Protein AF-A0A6V7M1U0-F1 (afdb_monomer_lite)

Radius of gyration: 15.17 Å; chains: 1; bounding box: 36×34×39 Å

Secondary struct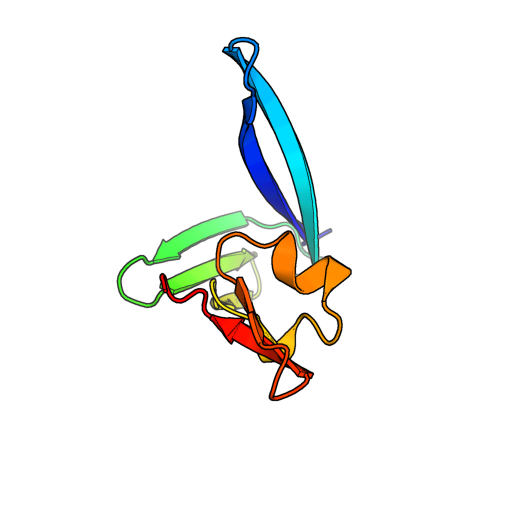ure (DSSP, 8-state):
--EEEEEEEEE-TTS-EEEEEEEEEE-STTS---EEEEETTTTEEEEE-SS-EEEEES--HHHH--SHHHHTTSTTEEEETTTTEEEE----

Organism: NCBI:txid1563983

Structure (mmCIF, N/CA/C/O backbone):
data_AF-A0A6V7M1U0-F1
#
_entry.id   AF-A0A6V7M1U0-F1
#
loop_
_atom_site.group_PDB
_atom_site.id
_atom_site.type_symbol
_a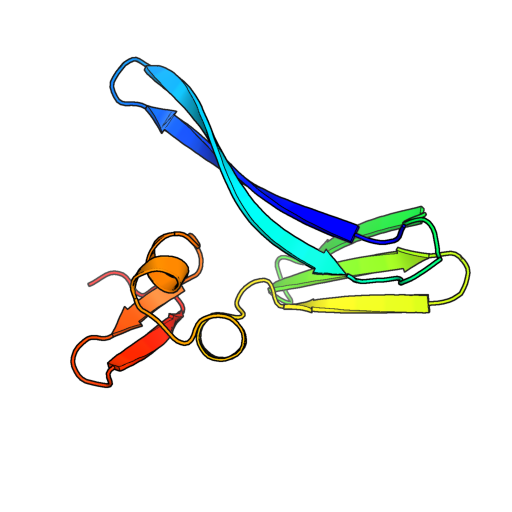tom_site.label_atom_id
_atom_site.label_alt_id
_atom_site.label_comp_id
_atom_site.label_asym_id
_atom_site.label_entity_id
_atom_site.label_seq_id
_atom_site.pdbx_PDB_ins_code
_atom_site.Cartn_x
_atom_site.Cartn_y
_atom_site.Cartn_z
_atom_site.occupancy
_atom_site.B_iso_or_equiv
_atom_site.auth_seq_id
_atom_site.auth_comp_id
_atom_site.auth_asym_id
_atom_site.auth_atom_id
_atom_site.pdbx_PDB_model_num
ATOM 1 N N . ASP A 1 1 ? -14.162 6.841 8.465 1.00 86.81 1 ASP A N 1
ATOM 2 C CA . ASP A 1 1 ? -14.608 5.927 7.389 1.00 86.81 1 ASP A CA 1
ATOM 3 C C . ASP A 1 1 ? -13.665 4.738 7.192 1.00 86.81 1 ASP A C 1
ATOM 5 O O . ASP A 1 1 ? -14.058 3.814 6.501 1.00 86.81 1 ASP A O 1
ATOM 9 N N . GLY A 1 2 ? -12.481 4.712 7.817 1.00 95.69 2 GLY A N 1
ATOM 10 C CA . GLY A 1 2 ? -11.661 3.499 7.890 1.00 95.69 2 GLY A CA 1
ATOM 11 C C . GLY A 1 2 ? -10.734 3.277 6.703 1.00 95.69 2 GLY A C 1
ATOM 12 O O . GLY A 1 2 ? -10.301 2.148 6.465 1.00 95.69 2 GLY A O 1
ATOM 13 N N . ARG A 1 3 ? -10.446 4.343 5.944 1.00 97.56 3 ARG A N 1
ATOM 14 C CA . ARG A 1 3 ? -9.658 4.276 4.713 1.00 97.56 3 ARG A CA 1
ATOM 15 C C . ARG A 1 3 ? -8.203 4.695 4.918 1.00 97.56 3 ARG A C 1
ATOM 17 O O . ARG A 1 3 ? -7.930 5.724 5.531 1.00 97.56 3 ARG A O 1
ATOM 24 N N . VAL A 1 4 ? -7.274 3.946 4.329 1.00 97.56 4 VAL A N 1
ATOM 25 C CA . VAL A 1 4 ? -5.842 4.281 4.265 1.00 97.56 4 VAL A CA 1
ATOM 26 C C . VAL A 1 4 ? -5.495 4.744 2.854 1.00 97.56 4 VAL A C 1
ATOM 28 O O . VAL A 1 4 ? -5.716 4.017 1.890 1.00 97.56 4 VAL A O 1
ATOM 31 N N . HIS A 1 5 ? -4.925 5.942 2.735 1.00 97.50 5 HIS A N 1
ATOM 32 C CA . HIS A 1 5 ? -4.523 6.531 1.458 1.00 97.50 5 HIS A CA 1
ATOM 33 C C . HIS A 1 5 ? -3.021 6.321 1.254 1.00 97.50 5 HIS A C 1
ATOM 35 O O . HIS A 1 5 ? -2.209 6.822 2.031 1.00 97.50 5 HIS A O 1
ATOM 41 N N . LYS A 1 6 ? -2.643 5.569 0.218 1.00 97.00 6 LYS A N 1
ATOM 42 C CA . LYS A 1 6 ? -1.243 5.319 -0.131 1.00 97.00 6 LYS A CA 1
ATOM 43 C C . LYS A 1 6 ? -0.753 6.429 -1.051 1.00 97.00 6 LYS A C 1
ATOM 45 O O . LYS A 1 6 ? -1.160 6.494 -2.207 1.00 97.00 6 LYS A O 1
ATOM 50 N N . VAL A 1 7 ? 0.124 7.286 -0.542 1.00 97.06 7 VAL A N 1
ATOM 51 C CA . VAL A 1 7 ? 0.711 8.411 -1.281 1.00 97.06 7 VAL A CA 1
ATOM 52 C C . VAL A 1 7 ? 2.211 8.184 -1.408 1.00 97.06 7 VAL A C 1
ATOM 54 O O . VAL A 1 7 ? 2.859 7.795 -0.438 1.00 97.06 7 VAL A O 1
ATOM 57 N N . VAL A 1 8 ? 2.762 8.426 -2.596 1.00 96.19 8 VAL A N 1
ATOM 58 C CA . VAL A 1 8 ? 4.214 8.484 -2.804 1.00 96.19 8 VAL A CA 1
ATOM 59 C C . VAL A 1 8 ? 4.632 9.930 -3.023 1.00 96.19 8 VAL A C 1
ATOM 61 O O . VAL A 1 8 ? 3.923 10.695 -3.677 1.00 96.19 8 VAL A O 1
ATOM 64 N N . GLN A 1 9 ? 5.779 10.294 -2.457 1.00 96.44 9 GLN A N 1
ATOM 65 C CA . GLN A 1 9 ? 6.394 11.608 -2.579 1.00 96.44 9 GLN A CA 1
ATOM 66 C C . GLN A 1 9 ? 7.815 11.440 -3.114 1.00 96.44 9 GLN A C 1
ATOM 68 O O . GLN A 1 9 ? 8.537 10.538 -2.688 1.00 96.44 9 GLN A O 1
ATOM 73 N N . TRP A 1 10 ? 8.217 12.305 -4.039 1.00 95.56 10 TRP A N 1
ATOM 74 C CA . TRP A 1 10 ? 9.574 12.344 -4.580 1.00 95.56 10 TRP A CA 1
ATOM 75 C C . TRP A 1 10 ? 10.001 13.785 -4.857 1.00 95.56 10 TRP A C 1
ATOM 77 O O . TRP A 1 10 ? 9.189 14.711 -4.837 1.00 95.56 10 TRP A O 1
ATOM 87 N N . ILE A 1 11 ? 11.298 13.979 -5.083 1.00 96.62 11 ILE A N 1
ATOM 88 C CA . ILE A 1 11 ? 11.860 15.268 -5.488 1.00 96.62 11 ILE A CA 1
ATOM 89 C C . ILE A 1 11 ? 11.985 15.246 -7.012 1.00 96.62 11 ILE A C 1
ATOM 91 O O . ILE A 1 11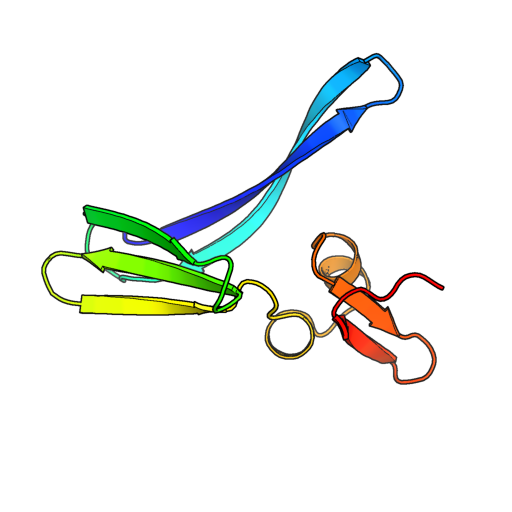 ? 12.616 14.351 -7.572 1.00 96.62 11 ILE A O 1
ATOM 95 N N . GLY A 1 12 ? 11.331 16.195 -7.679 1.00 93.50 12 GLY A N 1
ATOM 96 C CA . GLY A 1 12 ? 11.387 16.356 -9.126 1.00 93.50 12 GLY A CA 1
ATOM 97 C C . GLY A 1 12 ? 12.727 16.920 -9.600 1.00 93.50 12 GLY A C 1
ATOM 98 O O . GLY A 1 12 ? 13.534 17.423 -8.820 1.00 93.50 12 GLY A O 1
ATOM 99 N N . ASN A 1 13 ? 12.950 16.895 -10.914 1.00 93.19 13 ASN A N 1
ATOM 100 C CA . ASN A 1 13 ? 14.202 17.368 -11.523 1.00 93.19 13 ASN A CA 1
ATOM 101 C C . ASN A 1 13 ? 14.476 18.863 -11.286 1.00 93.19 13 ASN A C 1
ATOM 103 O O . ASN A 1 13 ? 15.620 19.301 -11.343 1.00 93.19 13 ASN A O 1
ATOM 107 N N . ASN A 1 14 ? 13.429 19.647 -11.029 1.00 94.06 14 ASN A N 1
ATOM 108 C CA . ASN A 1 14 ? 13.505 21.065 -10.682 1.00 94.06 14 ASN A CA 1
ATOM 109 C C . ASN A 1 14 ? 13.763 21.312 -9.180 1.00 94.06 14 ASN A C 1
ATOM 111 O O . ASN A 1 14 ? 13.786 22.463 -8.755 1.00 94.06 14 ASN A O 1
ATOM 115 N N . GLY A 1 15 ? 13.938 20.256 -8.378 1.00 94.50 15 GLY A N 1
ATOM 116 C CA . GLY A 1 15 ? 14.105 20.338 -6.927 1.00 94.50 15 GLY A CA 1
ATOM 117 C C . GLY A 1 15 ? 12.797 20.494 -6.145 1.00 94.50 15 GLY A C 1
ATOM 118 O O . GLY A 1 15 ? 12.833 20.560 -4.918 1.00 94.50 15 GLY A O 1
ATOM 119 N N . GLU A 1 16 ? 11.641 20.529 -6.812 1.00 96.19 16 GLU A N 1
ATOM 120 C CA . GLU A 1 16 ? 10.345 20.650 -6.144 1.00 96.19 16 GLU A CA 1
ATOM 121 C C . GLU A 1 16 ? 9.842 19.301 -5.633 1.00 96.19 16 GLU A C 1
ATOM 123 O O . GLU A 1 16 ? 10.045 18.255 -6.253 1.00 96.19 16 GLU A O 1
ATOM 128 N N . SER A 1 17 ? 9.124 19.325 -4.511 1.00 96.25 17 SER A N 1
ATOM 129 C CA . SER A 1 17 ? 8.459 18.130 -4.008 1.00 96.25 17 SER A CA 1
ATOM 130 C C . SER A 1 17 ? 7.196 17.831 -4.813 1.00 96.25 17 SER A C 1
ATOM 132 O O . SER A 1 17 ? 6.317 18.679 -4.946 1.00 96.25 17 SER A O 1
ATOM 134 N N . GLN A 1 18 ? 7.106 16.606 -5.320 1.00 96.38 18 GLN A N 1
ATOM 135 C CA . GLN A 1 18 ? 5.965 16.077 -6.057 1.00 96.38 18 GLN A CA 1
ATOM 136 C C . GLN A 1 18 ? 5.325 14.943 -5.257 1.0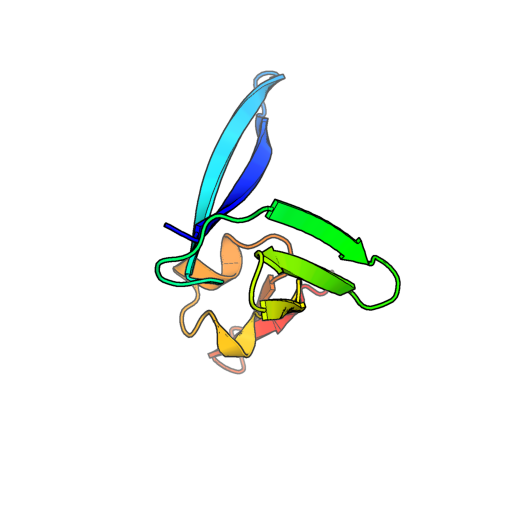0 96.38 18 GLN A C 1
ATOM 138 O O . GLN A 1 18 ? 6.009 14.231 -4.518 1.00 96.38 18 GLN A O 1
ATOM 143 N N . SER A 1 19 ? 4.011 14.766 -5.398 1.00 95.75 19 SER A N 1
ATOM 144 C CA . SER A 1 19 ? 3.300 13.648 -4.777 1.00 95.75 19 SER A CA 1
ATOM 145 C C . SER A 1 19 ? 2.135 13.169 -5.632 1.00 95.75 19 SER A C 1
ATOM 147 O O . SER A 1 19 ? 1.549 13.942 -6.390 1.00 95.75 19 SER A O 1
ATOM 149 N N . ILE A 1 20 ? 1.794 11.888 -5.505 1.00 95.00 20 ILE A N 1
ATOM 150 C CA . ILE A 1 20 ? 0.624 11.296 -6.157 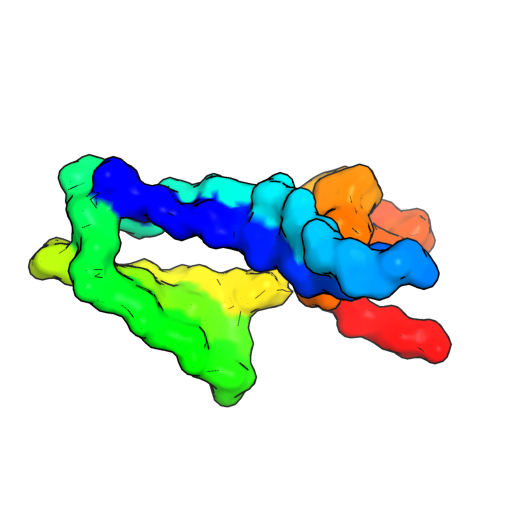1.00 95.00 20 ILE A CA 1
ATOM 151 C C . ILE A 1 20 ? -0.040 10.267 -5.239 1.00 95.00 20 ILE A C 1
ATOM 153 O O . ILE A 1 20 ? 0.630 9.514 -4.526 1.00 95.00 20 ILE A O 1
ATOM 157 N N . LEU A 1 21 ? -1.374 10.236 -5.265 1.00 95.88 21 LEU A N 1
ATOM 158 C CA . LEU A 1 21 ? -2.172 9.189 -4.636 1.00 95.88 21 LEU A CA 1
ATOM 159 C C . LEU A 1 21 ? -2.118 7.923 -5.501 1.00 95.88 21 LEU A C 1
ATOM 161 O O . LEU A 1 21 ? -2.586 7.928 -6.637 1.00 95.88 21 LEU A O 1
ATOM 165 N N . LEU A 1 22 ? -1.567 6.844 -4.952 1.00 94.12 22 LEU A N 1
ATOM 166 C CA . LEU A 1 22 ? -1.426 5.555 -5.631 1.00 94.12 22 LEU A CA 1
ATOM 167 C C . LEU A 1 22 ? -2.647 4.658 -5.436 1.00 94.12 22 LEU A C 1
ATOM 169 O O . LEU A 1 22 ? -3.075 3.963 -6.359 1.00 94.12 22 LEU A O 1
ATOM 173 N N . ASP A 1 23 ? -3.180 4.629 -4.214 1.00 92.94 23 ASP A N 1
ATOM 174 C CA . ASP A 1 23 ? -4.266 3.722 -3.858 1.00 92.94 23 ASP A CA 1
ATOM 175 C C . ASP A 1 23 ? -5.040 4.183 -2.620 1.00 92.94 23 ASP A C 1
ATOM 177 O O . ASP A 1 23 ? -4.545 4.972 -1.811 1.00 92.94 23 ASP A O 1
ATOM 181 N N . VAL A 1 24 ? -6.243 3.637 -2.452 1.00 95.31 24 VAL A N 1
ATOM 182 C CA . VAL A 1 24 ? -7.080 3.821 -1.265 1.00 95.31 24 VAL A CA 1
ATOM 183 C C . VAL A 1 24 ? -7.556 2.453 -0.790 1.00 95.31 24 VAL A C 1
ATOM 185 O O . VAL A 1 24 ? -8.295 1.762 -1.490 1.00 95.31 24 VAL A O 1
ATOM 188 N N . PHE A 1 25 ? -7.137 2.061 0.409 1.00 95.12 25 PHE A N 1
ATOM 189 C CA . PHE A 1 25 ? -7.560 0.819 1.047 1.00 95.12 25 PHE A CA 1
ATOM 190 C C . PHE A 1 25 ? -8.740 1.091 1.967 1.00 95.12 25 PHE A C 1
ATOM 192 O O . PHE A 1 25 ? -8.643 1.952 2.836 1.00 95.12 25 PHE A O 1
ATOM 199 N N . ASP A 1 26 ? -9.826 0.342 1.816 1.00 95.38 26 ASP A N 1
ATOM 200 C CA . ASP A 1 26 ? -10.907 0.304 2.800 1.00 95.38 26 ASP A CA 1
ATOM 201 C C . ASP A 1 26 ? -10.593 -0.781 3.841 1.00 95.38 26 ASP A C 1
ATOM 203 O O . ASP A 1 26 ? -10.657 -1.977 3.549 1.00 95.38 26 ASP A O 1
ATOM 207 N N . VAL A 1 27 ? -10.120 -0.367 5.020 1.00 96.12 27 VAL A N 1
ATOM 208 C CA . VAL A 1 27 ? -9.457 -1.254 5.994 1.00 96.12 27 VAL A CA 1
ATOM 209 C C . VAL A 1 27 ? -10.370 -1.581 7.169 1.00 96.12 27 VAL A C 1
ATOM 211 O O . VAL A 1 27 ? -10.491 -2.744 7.569 1.00 96.12 27 VAL A O 1
ATOM 214 N N . THR A 1 28 ? -11.037 -0.563 7.709 1.00 96.06 28 THR A N 1
ATOM 215 C CA . THR A 1 28 ? -11.971 -0.682 8.836 1.00 96.06 28 THR A CA 1
ATOM 216 C C . THR A 1 28 ? -13.319 -0.050 8.466 1.00 96.06 28 THR A C 1
ATOM 218 O O . THR A 1 28 ? -13.653 1.017 8.977 1.00 96.06 28 THR A O 1
ATOM 221 N N . PRO A 1 29 ? -14.105 -0.663 7.557 1.00 94.31 29 PRO A N 1
ATOM 222 C CA . PRO A 1 29 ? -15.304 -0.029 7.013 1.00 94.31 29 PRO A CA 1
ATOM 223 C C . PRO A 1 29 ? -16.284 0.366 8.120 1.00 94.31 29 PRO A C 1
ATOM 225 O O . PRO A 1 29 ? -16.668 -0.465 8.943 1.00 94.31 29 PRO A O 1
ATOM 228 N N . GLY A 1 30 ? -16.679 1.640 8.142 1.00 93.81 30 GLY A N 1
ATOM 229 C CA . GLY A 1 30 ? -17.591 2.181 9.158 1.00 93.81 30 GLY A CA 1
ATOM 230 C C . GLY A 1 30 ? -16.950 2.480 10.521 1.00 93.81 30 GLY A C 1
ATOM 231 O O . GLY A 1 30 ? -17.629 3.007 11.396 1.00 93.81 30 GLY A O 1
ATOM 232 N N . GLU A 1 31 ? -15.652 2.226 10.694 1.00 95.81 31 GLU A N 1
ATOM 233 C CA . GLU A 1 31 ? -14.915 2.424 11.947 1.00 95.81 31 GLU A CA 1
ATOM 234 C C . GLU A 1 31 ? -13.742 3.406 11.733 1.00 95.81 31 GLU A C 1
ATOM 236 O O . GLU A 1 31 ? -13.020 3.306 10.734 1.00 95.81 31 GLU A O 1
ATOM 241 N N . PRO A 1 32 ? -13.522 4.387 12.628 1.00 97.00 32 PRO A N 1
ATOM 242 C CA . PRO A 1 32 ? -12.331 5.233 12.585 1.00 97.00 32 PRO A CA 1
ATOM 243 C C . PRO A 1 32 ? -11.044 4.420 12.774 1.00 97.00 32 PRO A C 1
ATOM 245 O O . PRO A 1 32 ? -11.007 3.463 13.547 1.00 97.00 32 PRO A O 1
ATOM 248 N N . ILE A 1 33 ? -9.975 4.833 12.090 1.00 97.94 33 ILE A N 1
ATOM 249 C CA . ILE A 1 33 ? -8.631 4.309 12.351 1.00 97.94 33 ILE A CA 1
ATOM 250 C C . ILE A 1 33 ? -8.124 4.966 13.634 1.00 97.94 33 ILE A C 1
ATOM 252 O O . ILE A 1 33 ? -8.083 6.192 13.716 1.00 97.94 33 ILE A O 1
ATOM 256 N N . GLN A 1 34 ? -7.735 4.147 14.605 1.00 98.19 34 GLN A N 1
ATOM 257 C CA . GLN A 1 34 ? -7.261 4.582 15.921 1.00 98.19 34 GLN A CA 1
ATOM 258 C C . GLN A 1 34 ? -5.735 4.519 16.033 1.00 98.19 34 GLN A C 1
ATOM 260 O O . GLN A 1 34 ? -5.126 5.357 16.692 1.00 98.19 34 GLN A O 1
ATOM 265 N N . ALA A 1 35 ? -5.100 3.542 15.378 1.00 98.25 35 ALA A N 1
ATOM 266 C CA . ALA A 1 35 ? -3.647 3.402 15.373 1.00 98.25 35 ALA A CA 1
ATOM 267 C C . ALA A 1 35 ? -3.142 2.728 14.094 1.00 98.25 35 ALA A C 1
ATOM 269 O O . ALA A 1 35 ? -3.856 1.950 13.453 1.00 98.25 35 ALA A O 1
ATOM 270 N N . MET A 1 36 ? -1.892 3.018 13.740 1.00 98.44 36 MET A N 1
ATOM 271 C CA . MET A 1 36 ? -1.185 2.407 12.618 1.00 98.44 36 MET A CA 1
ATOM 272 C C . MET A 1 36 ? 0.274 2.172 13.002 1.00 98.44 36 MET A C 1
ATOM 274 O O . MET A 1 36 ? 0.872 3.027 13.647 1.00 98.44 36 MET A O 1
ATOM 278 N N . GLU A 1 37 ? 0.846 1.048 12.577 1.00 98.44 37 GLU A N 1
ATOM 279 C CA . GLU A 1 37 ? 2.271 0.754 12.752 1.00 98.44 37 GLU A CA 1
ATOM 280 C C . GLU A 1 37 ? 2.820 -0.004 11.542 1.00 98.44 37 GLU A C 1
ATOM 282 O O . GLU A 1 37 ? 2.150 -0.878 10.985 1.00 98.44 37 GLU A O 1
ATOM 287 N N . ILE A 1 38 ? 4.046 0.318 11.133 1.00 98.25 38 ILE A N 1
ATOM 288 C CA . ILE A 1 38 ? 4.710 -0.306 9.989 1.00 98.25 38 ILE A CA 1
ATOM 289 C C . ILE A 1 38 ? 5.846 -1.218 10.460 1.00 98.25 38 ILE A C 1
ATOM 291 O O . ILE A 1 38 ? 6.824 -0.784 11.064 1.00 98.25 38 ILE A O 1
ATOM 295 N N . SER A 1 39 ? 5.763 -2.504 10.123 1.00 98.19 39 SER A N 1
ATOM 296 C CA . SER A 1 39 ? 6.846 -3.454 10.375 1.00 98.19 39 SER A CA 1
ATOM 297 C C . SER A 1 39 ? 7.717 -3.600 9.136 1.00 98.19 39 SER A C 1
ATOM 299 O O . SER A 1 39 ? 7.287 -4.121 8.103 1.00 98.19 39 SER A O 1
ATOM 301 N N . LYS A 1 40 ? 8.978 -3.175 9.256 1.00 96.56 40 LYS A N 1
ATOM 302 C CA . LYS A 1 40 ? 10.003 -3.418 8.231 1.00 96.56 40 LYS A CA 1
ATOM 303 C C . LYS A 1 40 ? 10.362 -4.899 8.129 1.00 96.56 40 LYS A C 1
ATOM 305 O O . LYS A 1 40 ? 10.570 -5.387 7.024 1.00 96.56 40 LYS A O 1
ATOM 310 N N . GLU A 1 41 ? 10.405 -5.599 9.261 1.00 97.56 41 GLU A N 1
ATOM 311 C CA . GLU A 1 41 ? 10.735 -7.026 9.336 1.00 97.56 41 GLU A CA 1
ATOM 312 C C . GLU A 1 41 ? 9.704 -7.877 8.588 1.00 97.56 41 GLU A C 1
ATOM 314 O O . GLU A 1 41 ? 10.065 -8.701 7.750 1.00 97.56 41 GLU A O 1
ATOM 319 N N . HIS A 1 42 ? 8.415 -7.624 8.824 1.00 97.19 42 HIS A N 1
ATOM 320 C CA . HIS A 1 42 ? 7.331 -8.380 8.193 1.00 97.19 42 HIS A CA 1
ATOM 321 C C . HIS A 1 42 ? 6.865 -7.785 6.861 1.00 97.19 42 HIS A C 1
ATOM 323 O O . HIS A 1 42 ? 6.009 -8.370 6.203 1.00 97.19 42 HIS A O 1
ATOM 329 N N . LYS A 1 43 ? 7.407 -6.628 6.456 1.00 96.81 43 LYS A N 1
ATOM 330 C CA . LYS A 1 43 ? 6.971 -5.863 5.276 1.00 96.81 43 LYS A CA 1
ATOM 331 C C . LYS A 1 43 ? 5.453 -5.650 5.263 1.00 96.81 43 LYS A C 1
ATOM 333 O O . LYS A 1 43 ? 4.801 -5.836 4.235 1.00 96.81 43 LYS A O 1
ATOM 338 N N . ALA A 1 44 ? 4.903 -5.251 6.406 1.00 98.00 44 ALA A N 1
ATOM 339 C CA . ALA A 1 44 ? 3.467 -5.125 6.611 1.00 98.00 44 ALA A CA 1
ATOM 340 C C . ALA A 1 44 ? 3.100 -3.834 7.350 1.00 98.00 44 ALA A C 1
ATOM 342 O O . ALA A 1 44 ? 3.852 -3.340 8.190 1.00 98.00 44 ALA A O 1
ATOM 343 N N . LEU A 1 45 ? 1.917 -3.316 7.043 1.00 98.50 45 LEU A N 1
ATOM 344 C CA . LEU A 1 45 ? 1.246 -2.245 7.763 1.00 98.50 45 LEU A CA 1
ATOM 345 C C . LEU A 1 45 ? 0.136 -2.848 8.628 1.00 98.50 45 LEU A C 1
ATOM 347 O O . LEU A 1 45 ? -0.757 -3.526 8.118 1.00 98.50 45 LEU A O 1
ATOM 351 N N . TYR A 1 46 ? 0.170 -2.567 9.924 1.00 98.50 46 TYR A N 1
ATOM 352 C CA . TYR A 1 46 ? -0.884 -2.907 10.870 1.00 98.50 46 TYR A CA 1
ATOM 353 C C . TYR A 1 46 ? -1.760 -1.681 11.100 1.00 98.50 46 TYR A C 1
ATOM 355 O O . TYR A 1 46 ? -1.255 -0.594 11.364 1.00 98.50 46 TYR A O 1
ATOM 363 N N . VAL A 1 47 ? -3.074 -1.851 10.989 1.00 98.50 47 VAL A N 1
ATOM 364 C CA . VAL A 1 47 ? -4.071 -0.787 11.153 1.00 98.50 47 VAL A CA 1
ATOM 365 C C . VAL A 1 47 ? -5.108 -1.260 12.156 1.00 98.50 47 VAL A C 1
ATOM 367 O O . VAL A 1 47 ? -5.679 -2.341 11.992 1.00 98.50 47 VAL A O 1
ATOM 370 N N . ALA A 1 48 ? -5.353 -0.463 13.188 1.00 98.31 48 ALA A N 1
ATOM 371 C CA . ALA A 1 48 ? -6.274 -0.788 14.264 1.00 98.31 48 ALA A CA 1
ATOM 372 C C . ALA A 1 48 ? -7.420 0.222 14.348 1.00 98.31 48 ALA A C 1
ATOM 374 O O . ALA A 1 48 ? -7.246 1.421 14.132 1.00 98.31 48 ALA A O 1
ATOM 375 N N . SER A 1 49 ? -8.582 -0.298 14.712 1.00 97.75 49 SER A N 1
ATOM 376 C CA . SER A 1 49 ? -9.752 0.439 15.190 1.00 97.75 49 SER A CA 1
ATOM 377 C C . SER A 1 49 ? -10.130 -0.097 16.574 1.00 97.75 49 SER A C 1
ATOM 379 O O . SER A 1 49 ? -9.483 -1.019 17.073 1.00 97.75 49 SER A O 1
ATOM 381 N N . ASP A 1 50 ? -11.222 0.399 17.154 1.00 97.19 50 ASP A N 1
ATOM 382 C CA . ASP A 1 50 ? -11.718 -0.087 18.448 1.00 97.19 50 ASP A CA 1
ATOM 383 C C . ASP A 1 50 ? -12.187 -1.557 18.423 1.00 97.19 50 ASP A C 1
ATOM 385 O O . ASP A 1 50 ? -12.225 -2.205 19.466 1.00 97.19 50 ASP A O 1
ATOM 389 N N . HIS A 1 51 ? -12.521 -2.110 17.248 1.00 96.56 51 HIS A N 1
ATOM 390 C CA . HIS A 1 51 ? -13.127 -3.448 17.132 1.00 96.56 51 HIS A CA 1
ATOM 391 C C . HIS A 1 51 ? -12.295 -4.457 16.339 1.00 96.56 51 HIS A C 1
ATOM 393 O O . HIS A 1 51 ? -12.564 -5.659 16.394 1.00 96.56 51 HIS A O 1
ATOM 399 N N . ARG A 1 52 ? -11.305 -4.005 15.561 1.00 95.62 52 ARG A N 1
ATOM 400 C CA . ARG A 1 52 ? -10.494 -4.894 14.720 1.00 95.62 52 ARG A CA 1
ATOM 401 C C . ARG A 1 52 ? -9.092 -4.367 14.473 1.00 95.62 52 ARG A C 1
ATOM 403 O O . ARG A 1 52 ? -8.865 -3.159 14.426 1.00 95.62 52 ARG A O 1
ATOM 410 N N . ILE A 1 53 ? -8.200 -5.308 14.180 1.00 97.31 53 ILE A N 1
ATOM 411 C CA . ILE A 1 53 ? -6.863 -5.061 13.645 1.00 97.31 53 ILE A CA 1
ATOM 412 C C . ILE A 1 53 ? -6.774 -5.727 12.270 1.00 97.31 53 ILE A C 1
ATOM 414 O O . ILE A 1 53 ? -7.237 -6.855 12.077 1.00 97.31 53 ILE A O 1
ATOM 418 N N . LYS A 1 54 ? -6.194 -5.025 11.299 1.00 97.75 54 LYS A N 1
ATOM 419 C CA . LYS A 1 54 ? -5.896 -5.536 9.961 1.00 97.75 54 LYS A CA 1
ATOM 420 C C . LYS A 1 54 ? -4.405 -5.442 9.688 1.00 97.75 54 LYS A C 1
ATOM 422 O O . LYS A 1 54 ? -3.784 -4.427 9.979 1.00 97.75 54 LYS A O 1
ATOM 427 N N . GLN A 1 55 ? -3.868 -6.495 9.085 1.00 97.69 55 GLN A N 1
ATOM 428 C CA . GLN A 1 55 ? -2.538 -6.507 8.493 1.00 97.69 55 GLN A CA 1
ATOM 429 C C . GLN A 1 55 ? -2.675 -6.348 6.976 1.00 97.69 55 GLN A C 1
ATOM 431 O O . GLN A 1 55 ? -3.503 -7.015 6.352 1.00 97.69 55 GLN A O 1
ATOM 436 N N . ILE A 1 56 ? -1.869 -5.465 6.396 1.00 97.12 56 ILE A N 1
ATOM 437 C CA . ILE A 1 56 ? -1.802 -5.195 4.961 1.00 97.12 56 ILE A CA 1
ATOM 438 C C . ILE A 1 56 ? -0.350 -5.375 4.529 1.00 97.12 56 ILE A C 1
ATOM 440 O O . ILE A 1 56 ? 0.531 -4.690 5.045 1.00 97.12 56 ILE A O 1
ATOM 444 N N . ASP A 1 57 ? -0.090 -6.267 3.579 1.00 97.00 57 ASP A N 1
ATOM 445 C CA . ASP A 1 57 ? 1.256 -6.425 3.026 1.00 97.00 57 ASP A CA 1
ATOM 446 C C . ASP A 1 57 ? 1.666 -5.150 2.277 1.00 97.00 57 ASP A C 1
ATOM 448 O O . ASP A 1 57 ? 0.873 -4.567 1.539 1.00 97.00 57 ASP A O 1
ATOM 452 N N . LEU A 1 58 ? 2.912 -4.701 2.433 1.00 96.12 58 LEU A N 1
ATOM 453 C CA . LEU A 1 58 ? 3.411 -3.530 1.701 1.00 96.12 58 LEU A CA 1
ATOM 454 C C . LEU A 1 58 ? 3.609 -3.841 0.209 1.00 96.12 58 LEU A C 1
ATOM 456 O O . LEU A 1 58 ? 3.443 -2.961 -0.636 1.00 96.12 58 LEU A O 1
ATOM 460 N N . VAL A 1 59 ? 3.922 -5.102 -0.111 1.00 96.25 59 VAL A N 1
ATOM 461 C CA . VAL A 1 59 ? 4.193 -5.594 -1.467 1.00 96.25 59 VAL A CA 1
ATOM 462 C C . VAL A 1 59 ? 3.018 -6.452 -1.941 1.00 96.25 59 VAL A C 1
ATOM 464 O O . VAL A 1 59 ? 2.994 -7.662 -1.742 1.00 96.25 59 VAL A O 1
ATOM 467 N N . MET A 1 60 ? 2.024 -5.826 -2.576 1.00 95.31 60 MET A N 1
ATOM 468 C CA . MET A 1 60 ? 0.805 -6.502 -3.062 1.00 95.31 60 MET A CA 1
ATOM 469 C C . MET A 1 60 ? 0.731 -6.616 -4.589 1.00 95.31 60 MET A C 1
ATOM 471 O O . MET A 1 60 ? -0.353 -6.810 -5.129 1.00 95.31 60 MET A O 1
ATOM 475 N N . CYS A 1 61 ? 1.860 -6.496 -5.284 1.00 96.06 61 CYS A N 1
ATOM 476 C CA . CYS A 1 61 ? 1.952 -6.285 -6.732 1.00 96.06 61 CYS A CA 1
ATOM 477 C C . CYS A 1 61 ? 1.004 -7.162 -7.564 1.00 96.06 61 CYS A C 1
ATOM 479 O O . CYS A 1 61 ? 0.056 -6.646 -8.154 1.00 96.06 61 CYS A O 1
ATOM 481 N N . SER A 1 62 ? 1.183 -8.485 -7.531 1.00 93.81 62 SER A N 1
ATOM 482 C CA . SER A 1 62 ? 0.375 -9.435 -8.309 1.00 93.81 62 SER A CA 1
ATOM 483 C C . SER A 1 62 ? -1.079 -9.539 -7.841 1.00 93.81 62 SER A C 1
ATOM 485 O O . SER A 1 62 ? -1.966 -9.839 -8.634 1.00 93.81 62 SER A O 1
ATOM 487 N N . ARG A 1 63 ? -1.345 -9.285 -6.553 1.00 93.75 63 ARG A N 1
ATOM 488 C CA . ARG A 1 63 ? -2.692 -9.365 -5.965 1.00 93.75 63 ARG A CA 1
ATOM 489 C C . ARG A 1 63 ? -3.518 -8.104 -6.220 1.00 93.75 63 ARG A C 1
ATOM 491 O O . ARG A 1 63 ? -4.744 -8.167 -6.219 1.00 93.75 63 ARG A O 1
ATOM 498 N N . ARG A 1 64 ? -2.861 -6.949 -6.364 1.00 94.06 64 ARG A N 1
ATOM 499 C CA . ARG A 1 64 ? -3.505 -5.630 -6.400 1.00 94.06 64 ARG A CA 1
ATOM 500 C C . ARG A 1 64 ? -3.563 -5.017 -7.796 1.00 94.06 64 ARG A C 1
ATOM 502 O O . ARG A 1 64 ? -4.515 -4.273 -8.062 1.00 94.06 64 ARG A O 1
ATOM 509 N N . TYR A 1 65 ? -2.583 -5.315 -8.651 1.00 94.94 65 TYR A N 1
ATOM 510 C CA . TYR A 1 65 ? -2.434 -4.715 -9.974 1.00 94.94 65 TYR A CA 1
ATOM 511 C C . TYR A 1 65 ? -2.351 -5.792 -11.060 1.00 94.94 65 TYR A C 1
ATOM 513 O O . TYR A 1 65 ? -1.417 -6.585 -11.113 1.00 94.94 65 TYR A O 1
ATOM 521 N N . ASP A 1 66 ? -3.332 -5.779 -11.955 1.00 94.06 66 ASP A N 1
ATOM 522 C CA . ASP A 1 66 ? -3.483 -6.695 -13.091 1.00 94.06 66 ASP A CA 1
ATOM 523 C C . ASP A 1 66 ? -3.052 -6.070 -14.427 1.00 94.06 66 ASP A C 1
ATOM 525 O O . ASP A 1 66 ? -3.149 -6.695 -15.480 1.00 94.06 66 ASP A O 1
ATOM 529 N N . ASN A 1 67 ? -2.576 -4.825 -14.395 1.00 93.88 67 ASN A N 1
ATOM 530 C CA . ASN A 1 67 ? -2.173 -4.083 -15.577 1.00 93.88 67 ASN A CA 1
ATOM 531 C C . ASN A 1 67 ? -0.902 -3.269 -15.329 1.00 93.88 67 ASN A C 1
ATOM 533 O O . ASN A 1 67 ? -0.640 -2.800 -14.217 1.00 93.88 67 ASN A O 1
ATOM 537 N N . CYS A 1 68 ? -0.150 -3.070 -16.412 1.00 95.56 68 CYS A N 1
ATOM 538 C CA . CYS A 1 68 ? 1.129 -2.370 -16.407 1.00 95.56 68 CYS A CA 1
ATOM 539 C C . CYS A 1 68 ? 1.014 -0.953 -15.835 1.00 95.56 68 CYS A C 1
ATOM 541 O O . CYS A 1 68 ? 1.785 -0.605 -14.946 1.00 95.56 68 CYS A O 1
ATOM 543 N N . LEU A 1 69 ? 0.013 -0.175 -16.270 1.00 93.12 69 LEU A N 1
ATOM 544 C CA . LEU A 1 69 ? -0.139 1.227 -15.874 1.00 93.12 69 LEU A CA 1
ATOM 545 C C . LEU A 1 69 ? -0.181 1.383 -14.351 1.00 93.12 69 LEU A C 1
ATOM 547 O O . LEU A 1 69 ? 0.586 2.158 -13.797 1.00 93.12 69 LEU A O 1
ATOM 551 N N . ARG A 1 70 ? -1.033 0.622 -13.657 1.00 93.19 70 ARG A N 1
ATOM 552 C CA . ARG A 1 70 ? -1.106 0.698 -12.190 1.00 93.19 70 ARG A CA 1
ATOM 553 C C . ARG A 1 70 ? 0.119 0.086 -11.514 1.00 93.19 70 ARG A C 1
ATOM 555 O O . ARG A 1 70 ? 0.560 0.610 -10.498 1.00 93.19 70 ARG A O 1
ATOM 562 N N . CYS A 1 71 ? 0.662 -0.991 -12.080 1.00 96.38 71 CYS A N 1
ATOM 563 C CA . CYS A 1 71 ? 1.810 -1.697 -11.520 1.00 96.38 71 CYS A CA 1
ATOM 564 C C . CYS A 1 71 ? 3.047 -0.797 -11.397 1.00 96.38 71 CYS A C 1
ATOM 566 O O . CYS A 1 71 ? 3.655 -0.740 -10.334 1.00 96.38 71 CYS A O 1
ATOM 568 N N . VAL A 1 72 ? 3.393 -0.063 -12.461 1.00 95.19 72 VAL A N 1
ATOM 569 C CA . VAL A 1 72 ? 4.636 0.730 -12.519 1.00 95.19 72 VAL A CA 1
ATOM 570 C C . VAL A 1 72 ? 4.595 2.017 -11.690 1.00 95.19 72 VAL A C 1
ATOM 572 O O . VAL A 1 72 ? 5.626 2.658 -11.507 1.00 95.19 72 VAL A O 1
ATOM 575 N N . HIS A 1 73 ? 3.422 2.415 -11.191 1.00 94.50 73 HIS A N 1
ATOM 576 C CA . HIS A 1 73 ? 3.291 3.569 -10.299 1.00 94.50 73 HIS A CA 1
ATOM 577 C C . HIS A 1 73 ? 3.590 3.232 -8.832 1.00 94.50 73 HIS A C 1
ATOM 579 O O . HIS A 1 73 ? 3.894 4.137 -8.055 1.00 94.50 73 HIS A O 1
ATOM 585 N N . ASP A 1 74 ? 3.500 1.962 -8.432 1.00 96.12 74 ASP A N 1
ATOM 586 C CA . ASP A 1 74 ? 3.780 1.546 -7.061 1.00 96.12 74 ASP A CA 1
ATOM 587 C C . ASP A 1 74 ? 5.282 1.259 -6.883 1.00 96.12 74 ASP A C 1
ATOM 589 O O . ASP A 1 74 ? 5.793 0.343 -7.525 1.00 96.12 74 ASP A O 1
ATOM 593 N N . PRO A 1 75 ? 6.005 1.970 -5.996 1.00 95.62 75 PRO A N 1
ATOM 594 C CA . PRO A 1 75 ? 7.455 1.814 -5.844 1.00 95.62 75 PRO A CA 1
ATOM 595 C C . PRO A 1 75 ? 7.896 0.431 -5.341 1.00 95.62 75 PRO A C 1
ATOM 597 O O . PRO A 1 75 ? 9.084 0.119 -5.376 1.00 95.62 75 PRO A O 1
ATOM 600 N N . TYR A 1 76 ? 6.973 -0.403 -4.857 1.00 96.25 76 TYR A N 1
ATOM 601 C CA . TYR A 1 76 ? 7.275 -1.787 -4.488 1.00 96.25 76 TYR A CA 1
ATOM 602 C C . TYR A 1 76 ? 7.180 -2.770 -5.661 1.00 96.25 76 TYR A C 1
ATOM 604 O O . TYR A 1 76 ? 7.510 -3.945 -5.482 1.00 96.25 76 TYR A O 1
ATOM 612 N N . CYS A 1 77 ? 6.711 -2.328 -6.827 1.00 97.19 77 CYS A N 1
ATOM 613 C CA . CYS A 1 77 ? 6.286 -3.195 -7.915 1.00 97.19 77 CYS A CA 1
ATOM 614 C C . CYS A 1 77 ? 6.963 -2.867 -9.249 1.00 97.19 77 CYS A C 1
ATOM 616 O O . CYS A 1 77 ? 7.391 -1.746 -9.506 1.00 97.19 77 CYS A O 1
ATOM 618 N N . GLY A 1 78 ? 7.033 -3.874 -10.117 1.00 96.75 78 GLY A N 1
ATOM 619 C CA . GLY A 1 78 ? 7.499 -3.768 -11.494 1.00 96.75 78 GLY A CA 1
ATOM 620 C C . GLY A 1 78 ? 6.680 -4.670 -12.414 1.00 96.75 78 GLY A C 1
ATOM 621 O O . GLY A 1 78 ? 6.198 -5.729 -12.003 1.00 96.75 78 GLY A O 1
ATOM 622 N N . TRP A 1 79 ? 6.487 -4.236 -13.660 1.00 96.88 79 TRP A N 1
ATOM 623 C CA . TRP A 1 79 ? 5.773 -5.028 -14.658 1.00 96.88 79 TRP A CA 1
ATOM 624 C C . TRP A 1 79 ? 6.735 -5.947 -15.404 1.00 96.88 79 TRP A C 1
ATOM 626 O O . TRP A 1 79 ? 7.651 -5.476 -16.076 1.00 96.88 79 TRP A O 1
ATOM 636 N N . ASP A 1 80 ? 6.490 -7.251 -15.331 1.00 95.81 80 ASP A N 1
ATOM 637 C CA . ASP A 1 80 ? 7.179 -8.234 -16.153 1.00 95.81 80 ASP A CA 1
ATOM 638 C C . ASP A 1 80 ? 6.424 -8.394 -17.478 1.00 95.81 80 ASP A C 1
ATOM 640 O O . ASP A 1 80 ? 5.297 -8.898 -17.525 1.00 95.81 80 ASP A O 1
ATOM 644 N N . LYS A 1 81 ? 7.059 -7.940 -18.563 1.00 94.31 81 LYS A N 1
ATOM 645 C CA . LYS A 1 81 ? 6.502 -7.985 -19.918 1.00 94.31 81 LYS A CA 1
ATOM 646 C C . LYS A 1 81 ? 6.395 -9.410 -20.462 1.00 94.31 81 LYS A C 1
ATOM 648 O O . LYS A 1 81 ? 5.451 -9.681 -21.200 1.00 94.31 81 LYS A O 1
ATOM 653 N N . ASP A 1 82 ? 7.324 -10.294 -20.113 1.00 94.69 82 ASP A N 1
ATOM 654 C CA . ASP A 1 82 ? 7.396 -11.644 -20.676 1.00 94.69 82 ASP A CA 1
ATOM 655 C C . ASP A 1 82 ? 6.293 -12.528 -20.098 1.00 94.69 82 ASP A C 1
ATOM 657 O O . ASP A 1 82 ? 5.659 -13.301 -20.816 1.00 94.69 82 ASP A O 1
ATOM 661 N N . THR A 1 83 ? 6.015 -12.368 -18.802 1.00 95.38 83 THR A N 1
ATOM 662 C CA . THR A 1 83 ? 4.910 -13.078 -18.141 1.00 95.38 83 THR A CA 1
ATOM 663 C C . THR A 1 83 ? 3.599 -12.297 -18.133 1.00 95.38 83 THR A C 1
ATOM 665 O O . THR A 1 83 ? 2.566 -12.864 -17.785 1.00 95.38 83 THR A O 1
ATOM 668 N N . ASN A 1 84 ? 3.616 -11.022 -18.534 1.00 95.69 84 ASN A N 1
ATOM 669 C CA . ASN A 1 84 ? 2.470 -10.112 -18.502 1.00 95.69 84 ASN A CA 1
ATOM 670 C C . ASN A 1 84 ? 1.835 -10.026 -17.099 1.00 95.69 84 ASN A C 1
ATOM 672 O O . ASN A 1 84 ? 0.614 -10.099 -16.946 1.00 95.69 84 ASN A O 1
ATOM 676 N N . THR A 1 85 ? 2.676 -9.914 -16.065 1.00 96.94 85 THR A N 1
ATOM 677 C CA . THR A 1 85 ? 2.241 -9.852 -14.661 1.00 96.94 85 THR A CA 1
ATOM 678 C C . THR A 1 85 ? 2.955 -8.757 -13.876 1.00 96.94 85 THR A C 1
ATOM 680 O O . THR A 1 85 ? 4.088 -8.382 -14.172 1.00 96.94 85 THR A O 1
ATOM 683 N N . CYS A 1 86 ? 2.291 -8.256 -12.832 1.00 97.56 86 CYS A N 1
ATOM 684 C CA . CYS A 1 86 ? 2.907 -7.357 -11.866 1.00 97.56 86 CYS A CA 1
ATOM 685 C C . CYS A 1 86 ? 3.634 -8.165 -10.786 1.00 97.56 86 CYS A C 1
ATOM 687 O O . CYS A 1 86 ? 3.037 -9.032 -10.144 1.00 97.56 86 CYS A O 1
ATOM 689 N N . LYS A 1 87 ? 4.912 -7.867 -10.558 1.00 96.94 87 LYS A N 1
ATOM 690 C CA . LYS A 1 87 ? 5.782 -8.565 -9.603 1.00 96.94 87 LYS A CA 1
ATOM 691 C C . LYS A 1 87 ? 6.415 -7.571 -8.626 1.00 96.94 87 LYS A C 1
ATOM 693 O O . LYS A 1 87 ? 6.380 -6.368 -8.890 1.00 96.94 87 LYS A O 1
ATOM 698 N N . PRO A 1 88 ? 6.954 -8.032 -7.483 1.00 96.88 88 PRO A N 1
ATOM 699 C CA . PRO A 1 88 ? 7.843 -7.206 -6.674 1.00 96.88 88 PRO A CA 1
ATOM 700 C C . PRO A 1 88 ? 8.956 -6.608 -7.538 1.00 96.88 88 PRO A C 1
ATOM 702 O O . PRO A 1 88 ? 9.449 -7.271 -8.447 1.00 96.88 88 PRO A O 1
ATOM 705 N N . TYR A 1 89 ? 9.320 -5.356 -7.274 1.00 95.19 89 TYR A N 1
ATOM 706 C CA . TYR A 1 89 ? 10.393 -4.693 -8.006 1.00 95.19 89 TYR A CA 1
ATOM 707 C C . TYR A 1 89 ? 11.732 -5.417 -7.797 1.00 95.19 89 TYR A C 1
ATOM 709 O O . TYR A 1 89 ? 12.152 -5.642 -6.660 1.00 95.19 89 TYR A O 1
ATOM 717 N N . GLU A 1 90 ? 12.415 -5.720 -8.899 1.00 90.25 90 GLU A N 1
ATOM 718 C CA . GLU A 1 90 ? 13.768 -6.275 -8.933 1.00 90.25 90 GLU A CA 1
ATOM 719 C C . GLU A 1 90 ? 14.644 -5.363 -9.812 1.00 90.25 90 GLU A C 1
ATOM 721 O O . GLU A 1 90 ? 14.263 -5.084 -10.953 1.00 90.25 90 GLU A O 1
ATOM 726 N N . PRO A 1 91 ? 15.785 -4.850 -9.308 1.00 80.81 91 PRO A N 1
ATOM 727 C CA . PRO A 1 91 ? 16.761 -4.161 -10.147 1.00 80.81 91 PRO A CA 1
ATOM 728 C C . PRO A 1 91 ? 17.328 -5.127 -11.195 1.00 80.81 91 PRO A C 1
ATOM 730 O O . PRO A 1 91 ? 17.709 -6.245 -10.846 1.00 80.81 91 PRO A O 1
ATOM 733 N N . GLY A 1 92 ? 17.372 -4.686 -12.454 1.00 61.09 92 GLY A N 1
ATOM 734 C CA . GLY A 1 92 ? 18.043 -5.405 -13.544 1.00 61.09 92 GLY A CA 1
ATOM 735 C C . GLY A 1 92 ? 19.562 -5.315 -13.492 1.00 61.09 92 GLY A C 1
ATOM 736 O O . GLY A 1 92 ? 20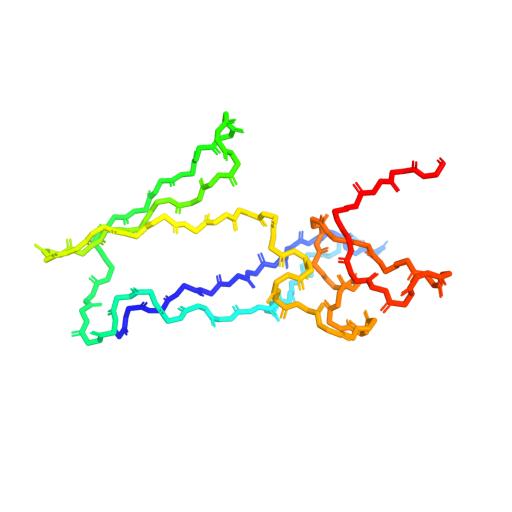.085 -4.408 -12.803 1.00 61.09 92 GLY A O 1
#

InterPro domains:
  IPR001627 Sema domain [PS51004] (1-58)
  IPR002165 Plexin repeat [PF01437] (61-88)
  IPR015943 WD40/YVTN repeat-like-containing domain superfamily [G3DSA:2.130.10.10] (1-62)
  IPR027231 Semaphorin [PTHR11036] (1-91)
  IPR036352 Sema domain superfamily [SSF101912] (1-63)

Foldseek 3Di:
DQKDWDKDWDQDPVRDIDMDTLDIDRHPPPFDFDDWDADPPQQWIWTDTPPDIDIDHLQCFQVPDQAQVSQVVRQQWHADPVVSGIDGDDDD

pLDDT: mean 95.42, std 4.34, range [61.09, 98.5]

Sequence (92 aa):
DGRVHKVVQWIGNNGESQSILLDVFDVTPGEPIQAMEISKEHKALYVASDHRIKQIDLVMCSRRYDNCLRCVHDPYCGWDKDTNTCKPYEPG